Protein AF-W2SXH0-F1 (afdb_monomer_lite)

Foldseek 3Di:
DQPDDDPPPQDPCLVVLCVDDPVSVCVSVVPDDPGPPVVLQVVCVVCPPPLNLQVVLLVLQVVLVCLVPPVVVPDDPVVSVVSNVVSVRVSVSSLVSCVVHPDLVSLLVSHDQLVCSCPVSVGDSVSSCSSCVSVVVVVVVVVVVVVVVVVVVVVVVVVVVVVVVVVVD

Structure (mmCIF, N/CA/C/O backbone):
data_AF-W2SXH0-F1
#
_entry.id   AF-W2SXH0-F1
#
loop_
_atom_site.group_PDB
_atom_site.id
_atom_site.type_symbol
_atom_site.label_atom_id
_atom_site.label_alt_id
_atom_site.label_comp_id
_atom_site.label_asym_id
_atom_site.label_entity_id
_atom_site.label_seq_id
_atom_site.pdbx_PDB_ins_code
_atom_site.Cartn_x
_atom_site.Cartn_y
_atom_site.Cartn_z
_atom_site.occupancy
_atom_site.B_iso_or_equiv
_atom_site.auth_seq_id
_atom_site.auth_comp_id
_atom_site.auth_asym_id
_atom_site.auth_atom_id
_atom_site.pdbx_PDB_model_num
ATOM 1 N N . MET A 1 1 ? -1.267 16.528 -9.199 1.00 46.50 1 MET A N 1
ATOM 2 C CA . MET A 1 1 ? -0.620 15.400 -8.497 1.00 46.50 1 MET A CA 1
ATOM 3 C C . MET A 1 1 ? -1.051 15.418 -7.037 1.00 46.50 1 MET A C 1
ATOM 5 O O . MET A 1 1 ? -1.342 16.498 -6.536 1.00 46.50 1 MET A O 1
ATOM 9 N N . ALA A 1 2 ? -1.149 14.256 -6.384 1.00 51.31 2 ALA A N 1
ATOM 10 C CA . ALA A 1 2 ? -1.625 14.138 -5.000 1.00 51.31 2 ALA A CA 1
ATOM 11 C C . ALA A 1 2 ? -0.544 14.406 -3.927 1.00 51.31 2 ALA A C 1
ATOM 13 O O . ALA A 1 2 ? -0.865 14.346 -2.744 1.00 51.31 2 ALA A O 1
ATOM 14 N N . CYS A 1 3 ? 0.695 14.714 -4.345 1.00 57.34 3 CYS A N 1
ATOM 15 C CA . CYS A 1 3 ? 1.863 14.982 -3.491 1.00 57.34 3 CYS A CA 1
ATOM 16 C C . CYS A 1 3 ? 2.049 13.915 -2.403 1.00 57.34 3 CYS A C 1
ATOM 18 O O . CYS A 1 3 ? 1.919 14.189 -1.217 1.00 57.34 3 CYS A O 1
ATOM 20 N N . ILE A 1 4 ? 2.275 12.669 -2.819 1.00 61.78 4 ILE A N 1
ATOM 21 C CA . ILE A 1 4 ? 2.717 11.599 -1.920 1.00 61.78 4 ILE A CA 1
AT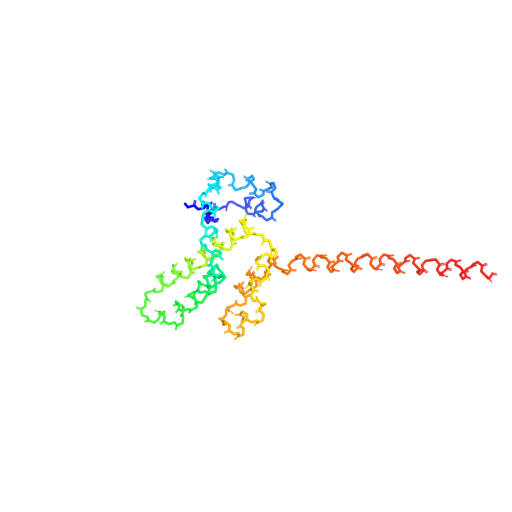OM 22 C C . ILE A 1 4 ? 4.126 11.266 -2.372 1.00 61.78 4 ILE A C 1
ATOM 24 O O . ILE A 1 4 ? 4.299 10.746 -3.471 1.00 61.78 4 ILE A O 1
ATOM 28 N N . GLU A 1 5 ? 5.110 11.662 -1.581 1.00 65.31 5 GLU A N 1
ATOM 29 C CA . GLU A 1 5 ? 6.527 11.472 -1.883 1.00 65.31 5 GLU A CA 1
ATOM 30 C C . GLU A 1 5 ? 7.050 10.202 -1.204 1.00 65.31 5 GLU A C 1
ATOM 32 O O . GLU A 1 5 ? 6.492 9.738 -0.203 1.00 65.31 5 GLU A O 1
ATOM 37 N N . GLY A 1 6 ? 8.104 9.617 -1.775 1.00 62.22 6 GLY A N 1
ATOM 38 C CA . GLY A 1 6 ? 8.819 8.505 -1.157 1.00 62.22 6 GLY A CA 1
ATOM 39 C C . GLY A 1 6 ? 9.565 8.963 0.097 1.00 62.22 6 GLY A C 1
ATOM 40 O O . GLY A 1 6 ? 10.046 10.091 0.169 1.00 62.22 6 GLY A O 1
ATOM 41 N N . VAL A 1 7 ? 9.698 8.075 1.083 1.00 66.62 7 VAL A N 1
ATOM 42 C CA . VAL A 1 7 ? 10.436 8.327 2.337 1.00 66.62 7 VAL A CA 1
ATOM 43 C C . VAL A 1 7 ? 11.939 8.088 2.111 1.00 66.62 7 VAL A C 1
ATOM 45 O O . VAL A 1 7 ? 12.584 7.314 2.814 1.00 66.62 7 VAL A O 1
ATOM 48 N N . ALA A 1 8 ? 12.502 8.681 1.059 1.00 68.56 8 ALA A N 1
ATOM 49 C CA . ALA A 1 8 ? 13.921 8.549 0.751 1.00 68.56 8 ALA A CA 1
ATOM 50 C C . ALA A 1 8 ? 14.733 9.527 1.613 1.00 68.56 8 ALA A C 1
ATOM 52 O O . ALA A 1 8 ? 14.452 10.721 1.633 1.00 68.56 8 ALA A O 1
ATOM 53 N N . GLY A 1 9 ? 15.746 9.021 2.322 1.00 72.94 9 GLY A N 1
ATOM 54 C CA . GLY A 1 9 ? 16.660 9.855 3.113 1.00 72.94 9 GLY A CA 1
ATOM 55 C C . GLY A 1 9 ? 16.111 10.355 4.456 1.00 72.94 9 GLY A C 1
ATOM 56 O O . GLY A 1 9 ? 16.653 11.315 4.996 1.00 72.94 9 GLY A O 1
ATOM 57 N N . ALA A 1 10 ? 15.065 9.725 5.003 1.00 79.94 10 ALA A N 1
ATOM 58 C CA . ALA A 1 10 ? 14.562 10.057 6.335 1.00 79.94 10 ALA A CA 1
ATOM 59 C C . ALA A 1 10 ? 15.569 9.680 7.437 1.00 79.94 10 ALA A C 1
ATOM 61 O O . ALA A 1 10 ? 16.193 8.616 7.390 1.00 79.94 10 ALA A O 1
ATOM 62 N N . THR A 1 11 ? 15.705 10.539 8.447 1.00 86.62 11 THR A N 1
ATOM 63 C CA . THR A 1 11 ? 16.505 10.246 9.644 1.00 86.62 11 THR A CA 1
ATOM 64 C C . THR A 1 11 ? 15.838 9.165 10.500 1.00 86.62 11 THR A C 1
ATOM 66 O O . THR A 1 11 ? 14.644 8.895 10.362 1.00 86.62 11 THR A O 1
ATOM 69 N N . SER A 1 12 ? 16.593 8.550 11.418 1.00 86.69 12 SER A N 1
ATOM 70 C CA . SER A 1 12 ? 16.046 7.549 12.351 1.00 86.69 12 SER A CA 1
ATOM 71 C C . SER A 1 12 ? 14.838 8.088 13.126 1.00 86.69 12 SER A C 1
ATOM 73 O O . SER A 1 12 ? 13.799 7.433 13.181 1.00 86.69 12 SER A O 1
ATOM 75 N N . ASP A 1 13 ? 14.941 9.315 13.636 1.00 87.50 13 ASP A N 1
ATOM 76 C CA . ASP A 1 13 ? 13.874 9.966 14.402 1.00 87.50 13 ASP A CA 1
ATOM 77 C C . ASP A 1 13 ? 12.632 10.229 13.534 1.00 87.50 13 ASP A C 1
ATOM 79 O O . ASP A 1 13 ? 11.497 10.058 13.980 1.00 87.50 13 ASP A O 1
ATOM 83 N N . GLN A 1 14 ? 12.828 10.594 12.261 1.00 84.31 14 GLN A N 1
ATOM 84 C CA . GLN A 1 14 ? 11.730 10.766 11.307 1.00 84.31 14 GLN A CA 1
ATOM 85 C C . GLN A 1 14 ? 11.044 9.433 10.990 1.00 84.31 14 GLN A C 1
ATOM 87 O O . GLN A 1 14 ? 9.817 9.382 10.915 1.00 84.31 14 GLN A O 1
ATOM 92 N N . LEU A 1 15 ? 11.807 8.346 10.829 1.00 85.44 15 LEU A N 1
ATOM 93 C CA . LEU A 1 15 ? 11.252 7.008 10.607 1.00 85.44 15 LEU A CA 1
ATOM 94 C C . LEU A 1 15 ? 10.424 6.532 11.805 1.00 85.44 15 LEU A C 1
ATOM 96 O O . LEU A 1 15 ? 9.333 5.991 11.615 1.00 85.44 15 LEU A O 1
ATOM 100 N N . GLU A 1 16 ? 10.902 6.769 13.027 1.00 88.06 16 GLU A N 1
ATOM 101 C CA . GLU A 1 16 ? 10.165 6.440 14.248 1.00 88.06 16 GLU A CA 1
ATOM 102 C C . GLU A 1 16 ? 8.871 7.258 14.356 1.00 88.06 16 GLU A C 1
ATOM 104 O O . GLU A 1 16 ? 7.788 6.701 14.564 1.00 88.06 16 GLU A O 1
ATOM 109 N N . ALA A 1 17 ? 8.944 8.566 14.105 1.00 86.81 17 ALA A N 1
ATOM 110 C CA . ALA A 1 17 ? 7.776 9.439 14.127 1.00 86.81 17 ALA A CA 1
ATOM 111 C C . ALA A 1 17 ? 6.735 9.076 13.043 1.00 86.81 17 ALA A C 1
ATOM 113 O O . ALA A 1 17 ? 5.529 9.134 13.305 1.00 86.81 17 ALA A O 1
ATOM 114 N N . LEU A 1 18 ? 7.164 8.601 11.863 1.00 83.38 18 LEU A N 1
ATOM 115 C CA . LEU A 1 18 ? 6.277 8.079 10.810 1.00 83.38 18 LEU A CA 1
ATOM 116 C C . LEU A 1 18 ? 5.543 6.781 11.208 1.00 83.38 18 LEU A C 1
ATOM 118 O O . LEU A 1 18 ? 4.483 6.473 10.647 1.00 83.38 18 LEU A O 1
ATOM 122 N N . GLY A 1 19 ? 6.078 6.029 12.174 1.00 83.25 19 GLY A N 1
ATOM 123 C CA . GLY A 1 19 ? 5.428 4.868 12.787 1.00 83.25 19 GLY A CA 1
ATOM 124 C C . GLY A 1 19 ? 4.434 5.219 13.902 1.00 83.25 19 GLY A C 1
ATOM 125 O O . GLY A 1 19 ? 3.664 4.355 14.322 1.00 83.25 19 GLY A O 1
ATOM 126 N N . GLY A 1 20 ? 4.436 6.471 14.365 1.00 86.12 20 GLY A N 1
ATOM 127 C CA . GLY A 1 20 ? 3.608 6.955 15.465 1.00 86.12 20 GLY A CA 1
ATOM 128 C C . GLY A 1 20 ? 2.158 7.286 15.090 1.00 86.12 20 GLY A C 1
ATOM 129 O O . GLY A 1 20 ? 1.636 6.918 14.034 1.00 86.12 20 GLY A O 1
ATOM 130 N N . GLY A 1 21 ? 1.487 8.001 15.997 1.00 83.25 21 GLY A N 1
ATOM 131 C CA . GLY A 1 21 ? 0.128 8.507 15.790 1.00 83.25 21 GLY A CA 1
ATOM 132 C C . GLY A 1 21 ? 0.048 9.591 14.711 1.00 83.25 21 GLY A C 1
ATOM 133 O O . GLY A 1 21 ? 1.061 10.094 14.235 1.00 83.25 21 GLY A O 1
ATOM 134 N N . GLU A 1 22 ? -1.172 9.985 14.341 1.00 79.69 22 GLU A N 1
ATOM 135 C CA . GLU A 1 22 ? -1.409 10.939 13.248 1.00 79.69 22 GLU A CA 1
ATOM 136 C C . GLU A 1 22 ? -0.638 12.258 13.414 1.00 79.69 22 GLU A C 1
ATOM 138 O O . GLU A 1 22 ? -0.035 12.723 12.452 1.00 79.69 22 GLU A O 1
ATOM 143 N N . ILE A 1 23 ? -0.581 12.806 14.631 1.00 84.00 23 ILE A N 1
ATOM 144 C CA . ILE A 1 23 ? 0.146 14.050 14.933 1.00 84.00 23 ILE A CA 1
ATOM 145 C C . ILE A 1 23 ? 1.648 13.887 14.662 1.00 84.00 23 ILE A C 1
ATOM 147 O O . ILE A 1 23 ? 2.234 14.682 13.937 1.00 84.00 23 ILE A O 1
ATOM 151 N N . LEU A 1 24 ? 2.266 12.816 15.174 1.00 84.06 24 LEU A N 1
ATOM 152 C CA . LEU A 1 24 ? 3.693 12.543 14.960 1.00 84.06 24 LEU A CA 1
ATOM 153 C C . LEU A 1 24 ? 4.013 12.337 13.477 1.00 84.06 24 LEU A C 1
ATOM 155 O O . LEU A 1 24 ? 5.015 12.843 12.977 1.00 84.06 24 LEU A O 1
ATOM 159 N N . ARG A 1 25 ? 3.126 11.650 12.752 1.00 80.69 25 ARG A N 1
ATOM 160 C CA . ARG A 1 25 ? 3.263 11.443 11.307 1.00 80.69 25 ARG A CA 1
ATOM 161 C C . ARG A 1 25 ? 3.148 12.744 10.521 1.00 80.69 25 ARG A C 1
ATOM 163 O O . ARG A 1 25 ? 3.840 12.894 9.517 1.00 80.69 25 ARG A O 1
ATOM 170 N N . GLN A 1 26 ? 2.271 13.654 10.944 1.00 77.31 26 GLN A N 1
ATOM 171 C CA . GLN A 1 26 ? 2.120 14.968 10.323 1.00 77.31 26 GLN A CA 1
ATOM 172 C C . GLN A 1 26 ? 3.376 15.817 10.527 1.00 77.31 26 GLN A C 1
ATOM 174 O O . GLN A 1 26 ? 3.893 16.336 9.544 1.00 77.31 26 GLN A O 1
ATOM 179 N N . GLU A 1 27 ? 3.911 15.881 11.748 1.00 79.81 27 GLU A N 1
ATOM 180 C CA . GLU A 1 27 ? 5.132 16.639 12.059 1.00 79.81 27 GLU A CA 1
ATOM 181 C C . GLU A 1 27 ? 6.366 16.080 11.332 1.00 79.81 27 GLU A C 1
ATOM 183 O O . GLU A 1 27 ? 7.128 16.825 10.717 1.00 79.81 27 GLU A O 1
ATOM 188 N N . ALA A 1 28 ? 6.526 14.754 11.300 1.00 77.00 28 ALA A N 1
ATOM 189 C CA . ALA A 1 28 ? 7.629 14.106 10.589 1.00 77.00 28 ALA A CA 1
ATOM 190 C C . ALA A 1 28 ? 7.543 14.259 9.060 1.00 77.00 28 ALA A C 1
ATOM 192 O O . ALA A 1 28 ? 8.568 14.305 8.383 1.00 77.00 28 ALA A O 1
ATOM 193 N N . GLY A 1 29 ? 6.326 14.346 8.511 1.00 67.38 29 GLY A N 1
ATOM 194 C CA . GLY A 1 29 ? 6.064 14.538 7.080 1.00 67.38 29 GLY A CA 1
ATOM 195 C C . GLY A 1 29 ? 5.905 16.002 6.644 1.00 67.38 29 GLY A C 1
ATOM 196 O O . GLY A 1 29 ? 5.569 16.250 5.481 1.00 67.38 29 GLY A O 1
ATOM 197 N N . SER A 1 30 ? 6.093 16.959 7.562 1.00 57.78 30 SER A N 1
ATOM 198 C CA . SER A 1 30 ? 5.666 18.361 7.419 1.00 57.78 30 SER A CA 1
ATOM 199 C C . SER A 1 30 ? 6.515 19.192 6.448 1.00 57.78 30 SER A C 1
ATOM 201 O O . SER A 1 30 ? 6.074 20.239 5.982 1.00 57.78 30 SER A O 1
ATOM 203 N N . PHE A 1 31 ? 7.707 18.728 6.060 1.00 52.06 31 PHE A N 1
ATOM 204 C CA . PHE A 1 31 ? 8.613 19.539 5.239 1.00 52.06 31 PHE A CA 1
ATOM 205 C C . PHE A 1 31 ? 8.128 19.801 3.796 1.00 52.06 31 PHE A C 1
ATOM 207 O O . PHE A 1 31 ? 8.622 20.745 3.183 1.00 52.06 31 PHE A O 1
ATOM 214 N N . THR A 1 32 ? 7.156 19.050 3.246 1.00 52.62 32 THR A N 1
ATOM 215 C CA . THR A 1 32 ? 6.748 19.209 1.824 1.00 52.62 32 THR A CA 1
ATOM 216 C C . THR A 1 32 ? 5.240 19.188 1.511 1.00 52.62 32 THR A C 1
ATOM 218 O O . THR A 1 32 ? 4.845 19.424 0.368 1.00 52.62 32 THR A O 1
ATOM 221 N N . ASN A 1 33 ? 4.332 18.972 2.469 1.00 53.72 33 ASN A N 1
ATOM 222 C CA . ASN A 1 33 ? 2.985 18.481 2.129 1.00 53.72 33 ASN A CA 1
ATOM 223 C C . ASN A 1 33 ? 1.826 19.489 2.219 1.00 53.72 33 ASN A C 1
ATOM 225 O O . ASN A 1 33 ? 0.872 19.306 2.978 1.00 53.72 33 ASN A O 1
ATOM 229 N N . ALA A 1 34 ? 1.788 20.467 1.312 1.00 57.56 34 ALA A N 1
ATOM 230 C CA . ALA A 1 34 ? 0.510 21.073 0.927 1.00 57.56 34 ALA A CA 1
ATOM 231 C C . ALA A 1 34 ? -0.284 20.083 0.045 1.00 57.56 34 ALA A C 1
ATOM 233 O O . ALA A 1 34 ? -0.278 20.166 -1.185 1.00 57.56 34 ALA A O 1
ATOM 234 N N . ARG A 1 35 ? -0.971 19.106 0.662 1.00 65.56 35 ARG A N 1
ATOM 235 C CA . ARG A 1 35 ? -1.838 18.155 -0.061 1.00 65.56 35 ARG A CA 1
ATOM 236 C C . ARG A 1 35 ? -2.897 18.917 -0.862 1.00 65.56 35 ARG A C 1
ATOM 238 O O . ARG A 1 35 ? -3.790 19.552 -0.295 1.00 65.56 35 ARG A O 1
ATOM 245 N N . ASN A 1 36 ? -2.847 18.815 -2.189 1.00 75.75 36 ASN A N 1
ATOM 246 C CA . ASN A 1 36 ? -3.817 19.464 -3.067 1.00 75.75 36 ASN A CA 1
ATOM 247 C C . ASN A 1 36 ? -5.166 18.725 -3.034 1.00 75.75 36 ASN A C 1
ATOM 249 O O . ASN A 1 36 ? -5.457 17.884 -3.885 1.00 75.75 36 ASN A O 1
ATOM 253 N N . LYS A 1 37 ? -6.011 19.064 -2.052 1.00 80.06 37 LYS A N 1
ATOM 254 C CA . LYS A 1 37 ? -7.314 18.418 -1.804 1.00 80.06 37 LYS A CA 1
ATOM 255 C C . LYS A 1 37 ? -8.204 18.354 -3.051 1.00 80.06 37 LYS A C 1
ATOM 257 O O . LYS A 1 37 ? -8.857 17.341 -3.284 1.00 80.06 37 LYS A O 1
ATOM 262 N N . ARG A 1 38 ? -8.210 19.406 -3.881 1.00 85.69 38 ARG A N 1
ATOM 263 C CA . ARG A 1 38 ? -9.033 19.461 -5.102 1.00 85.69 38 ARG A CA 1
ATOM 264 C C . ARG A 1 38 ? -8.532 18.486 -6.167 1.00 85.69 38 ARG A C 1
ATOM 266 O O . ARG A 1 38 ? -9.338 17.787 -6.775 1.00 85.69 38 ARG A O 1
ATOM 273 N N . ALA A 1 39 ? -7.222 18.440 -6.404 1.00 85.75 39 ALA A N 1
ATOM 274 C CA . ALA A 1 39 ? -6.638 17.509 -7.366 1.00 85.75 39 ALA A CA 1
ATOM 275 C C . ALA A 1 39 ? -6.774 16.053 -6.892 1.00 85.75 39 ALA A C 1
ATOM 277 O O . ALA A 1 39 ? -7.122 15.188 -7.691 1.00 85.75 39 ALA A O 1
ATOM 278 N N . SER A 1 40 ? -6.565 15.801 -5.597 1.00 86.56 40 SER A N 1
ATOM 279 C CA . SER A 1 40 ? -6.726 14.476 -4.992 1.00 86.56 40 SER A CA 1
ATOM 280 C C . SER A 1 40 ? -8.164 13.969 -5.079 1.00 86.56 40 SER A C 1
ATOM 282 O O . SER A 1 40 ? -8.364 12.814 -5.434 1.00 86.56 40 SER A O 1
ATOM 284 N N . ALA A 1 41 ? -9.169 14.821 -4.846 1.00 88.19 41 ALA A N 1
ATOM 285 C CA . ALA A 1 41 ? -10.572 14.438 -5.014 1.00 88.19 41 ALA A CA 1
ATOM 286 C C . ALA A 1 41 ? -10.885 14.032 -6.464 1.00 88.19 41 ALA A C 1
ATOM 288 O O . ALA A 1 41 ? -11.427 12.958 -6.694 1.00 88.19 41 ALA A O 1
ATOM 289 N N . ARG A 1 42 ? -10.454 14.833 -7.450 1.00 90.62 42 ARG A N 1
ATOM 290 C CA . ARG A 1 42 ? -10.648 14.514 -8.876 1.00 90.62 42 ARG A CA 1
ATOM 291 C C . ARG A 1 42 ? -9.964 13.209 -9.284 1.00 90.62 42 ARG A C 1
ATOM 293 O O . ARG A 1 42 ? -10.552 12.413 -10.006 1.00 90.62 42 ARG A O 1
ATOM 300 N N . LEU A 1 43 ? -8.731 12.991 -8.821 1.00 89.81 43 LEU A N 1
ATOM 301 C CA . LEU A 1 43 ? -7.996 11.754 -9.088 1.00 89.81 43 LEU A CA 1
ATOM 302 C C . LEU A 1 43 ? -8.684 10.550 -8.444 1.00 89.81 43 LEU A C 1
ATOM 304 O O . LEU A 1 43 ? -8.827 9.517 -9.088 1.00 89.81 43 LEU A O 1
ATOM 308 N N . ARG A 1 44 ? -9.136 10.686 -7.194 1.00 90.50 44 ARG A N 1
ATOM 309 C CA . ARG A 1 44 ? -9.898 9.647 -6.502 1.00 90.50 44 ARG A CA 1
ATOM 310 C C . ARG A 1 44 ? -11.134 9.287 -7.310 1.00 90.50 44 ARG A C 1
ATOM 312 O O . ARG A 1 44 ? -11.327 8.113 -7.580 1.00 90.50 44 ARG A O 1
ATOM 319 N N . ASP A 1 45 ? -11.938 10.267 -7.706 1.00 90.88 45 ASP A N 1
ATOM 320 C CA . ASP A 1 45 ? -13.192 10.009 -8.418 1.00 90.88 45 ASP A CA 1
ATOM 321 C C . ASP A 1 45 ? -12.937 9.291 -9.753 1.00 90.88 45 ASP A C 1
ATOM 323 O O . ASP A 1 45 ? -13.612 8.311 -10.059 1.00 90.88 45 ASP A O 1
ATOM 327 N N . ALA A 1 46 ? -11.899 9.696 -10.493 1.00 90.44 46 ALA A N 1
ATOM 328 C CA . ALA A 1 46 ? -11.492 9.031 -11.731 1.00 90.44 46 ALA A CA 1
ATOM 329 C C . ALA A 1 46 ? -11.016 7.584 -11.509 1.00 90.44 46 ALA A C 1
ATOM 331 O O . ALA A 1 46 ? -11.371 6.690 -12.269 1.00 90.44 46 ALA A O 1
ATOM 332 N N . VAL A 1 47 ? -10.222 7.340 -10.464 1.00 89.31 47 VAL A N 1
ATOM 333 C CA . VAL A 1 47 ? -9.624 6.024 -10.183 1.00 89.31 47 VAL A CA 1
ATOM 334 C C . VAL A 1 47 ? -10.614 5.073 -9.495 1.00 89.31 47 VAL A C 1
ATOM 336 O O . VAL A 1 47 ? -10.517 3.858 -9.650 1.00 89.31 47 VAL A O 1
ATOM 339 N N . MET A 1 48 ? -11.588 5.601 -8.752 1.00 88.69 48 MET A N 1
ATOM 340 C CA . MET A 1 48 ? -12.676 4.816 -8.155 1.00 88.69 48 MET A CA 1
ATOM 341 C C . MET A 1 48 ? -13.737 4.404 -9.180 1.00 88.69 48 MET A C 1
ATOM 343 O O . MET A 1 48 ? -14.520 3.494 -8.907 1.00 88.69 48 MET A O 1
ATOM 347 N N . MET A 1 49 ? -13.788 5.060 -10.342 1.00 87.25 49 MET A N 1
ATOM 348 C CA . MET A 1 49 ? -14.714 4.699 -11.408 1.00 87.25 49 MET A CA 1
ATOM 349 C C . MET A 1 49 ? -14.349 3.316 -11.973 1.00 87.25 49 MET A C 1
ATOM 351 O O . MET A 1 49 ? -13.217 3.084 -12.401 1.00 87.25 49 MET A O 1
ATOM 355 N N . GLY A 1 50 ? -15.309 2.386 -11.944 1.00 79.50 50 GLY A N 1
ATOM 356 C CA . GLY A 1 50 ? -15.151 1.036 -12.501 1.00 79.50 50 GLY A CA 1
ATOM 357 C C . GLY A 1 50 ? -14.124 0.150 -11.785 1.00 79.50 50 GLY A C 1
ATOM 358 O O . GLY A 1 50 ? -13.477 -0.655 -12.441 1.00 79.50 50 GLY A O 1
ATOM 359 N N . ASP A 1 51 ? -13.919 0.335 -10.474 1.00 82.38 51 ASP A N 1
ATOM 360 C CA . ASP A 1 51 ? -12.985 -0.449 -9.637 1.00 82.38 51 ASP A CA 1
ATOM 361 C C . ASP A 1 51 ? -11.518 -0.451 -10.117 1.00 82.38 51 ASP A C 1
ATOM 363 O O . ASP A 1 51 ? -10.685 -1.249 -9.673 1.00 82.38 51 ASP A O 1
ATOM 367 N N . THR A 1 52 ? -11.171 0.524 -10.962 1.00 90.69 52 THR A N 1
ATOM 368 C CA . THR A 1 52 ? -9.848 0.676 -11.580 1.00 90.69 52 THR A CA 1
ATOM 369 C C . THR A 1 52 ? -8.732 0.760 -10.537 1.00 90.69 52 THR A C 1
ATOM 371 O O . THR A 1 52 ? -7.641 0.240 -10.741 1.00 90.69 52 THR A O 1
ATOM 374 N N . ALA A 1 53 ? -9.001 1.361 -9.380 1.00 91.88 53 ALA A N 1
ATOM 375 C CA . ALA A 1 53 ? -8.047 1.510 -8.287 1.00 91.88 53 ALA A CA 1
ATOM 376 C C . ALA A 1 53 ? -7.406 0.204 -7.817 1.00 91.88 53 ALA A C 1
ATOM 378 O O . ALA A 1 53 ? -6.185 0.115 -7.688 1.00 91.88 53 ALA A O 1
ATOM 379 N N . ILE A 1 54 ? -8.241 -0.798 -7.539 1.00 93.25 54 ILE A N 1
ATOM 380 C CA . ILE A 1 54 ? -7.785 -2.077 -7.001 1.00 93.25 54 ILE A CA 1
ATOM 381 C C . ILE A 1 54 ? -7.093 -2.871 -8.103 1.00 93.25 54 ILE A C 1
ATOM 383 O O . ILE A 1 54 ? -6.030 -3.445 -7.864 1.00 93.25 54 ILE A O 1
ATOM 387 N N . ALA A 1 55 ? -7.639 -2.826 -9.322 1.00 94.69 55 ALA A N 1
ATOM 388 C CA . ALA A 1 55 ? -7.005 -3.415 -10.493 1.00 94.69 55 ALA A CA 1
ATOM 389 C C . ALA A 1 55 ? -5.594 -2.844 -10.715 1.00 94.69 55 ALA A C 1
ATOM 391 O O . ALA A 1 55 ? -4.653 -3.609 -10.899 1.00 94.69 55 ALA A O 1
ATOM 392 N N . LEU A 1 56 ? -5.410 -1.523 -10.608 1.00 95.31 56 LEU A N 1
ATOM 393 C CA . LEU A 1 56 ? -4.094 -0.886 -10.710 1.00 95.31 56 LEU A CA 1
ATOM 394 C C . LEU A 1 56 ? -3.135 -1.363 -9.613 1.00 95.31 56 LEU A C 1
ATOM 396 O O . LEU A 1 56 ? -1.996 -1.702 -9.922 1.00 95.31 56 LEU A O 1
ATOM 400 N N . CYS A 1 57 ? -3.576 -1.445 -8.353 1.00 95.75 57 CYS A N 1
ATOM 401 C CA . CYS A 1 57 ? -2.745 -1.987 -7.273 1.00 95.75 57 CYS A CA 1
ATOM 402 C C . CYS A 1 57 ? -2.273 -3.421 -7.567 1.00 95.75 57 CYS A C 1
ATOM 404 O O . CYS A 1 57 ? -1.098 -3.734 -7.375 1.00 95.75 57 CYS A O 1
ATOM 406 N N . ILE A 1 58 ? -3.176 -4.277 -8.049 1.00 96.38 58 ILE A N 1
ATOM 407 C CA . ILE A 1 58 ? -2.874 -5.667 -8.412 1.00 96.38 58 ILE A CA 1
ATOM 408 C C . ILE A 1 58 ? -1.887 -5.719 -9.582 1.00 96.38 58 ILE A C 1
ATOM 410 O O . ILE A 1 58 ? -0.868 -6.400 -9.489 1.00 96.38 58 ILE A O 1
ATOM 414 N N . LEU A 1 59 ? -2.140 -4.953 -10.646 1.00 96.75 59 LEU A N 1
ATOM 415 C CA . LEU A 1 59 ? -1.293 -4.918 -11.837 1.00 96.75 59 LEU A CA 1
ATOM 416 C C . LEU A 1 59 ? 0.115 -4.400 -11.531 1.00 96.75 59 LEU A C 1
ATOM 418 O O . LEU A 1 59 ? 1.085 -4.980 -12.006 1.00 96.75 59 LEU A O 1
ATOM 422 N N . ILE A 1 60 ? 0.258 -3.360 -10.703 1.00 97.00 60 ILE A N 1
ATOM 423 C CA . ILE A 1 60 ? 1.579 -2.855 -10.289 1.00 97.00 60 ILE A CA 1
ATOM 424 C C . ILE A 1 60 ? 2.329 -3.922 -9.477 1.00 97.00 60 ILE A C 1
ATOM 426 O O . ILE A 1 60 ? 3.522 -4.147 -9.689 1.00 97.00 60 ILE A O 1
ATOM 430 N N . ALA A 1 61 ? 1.636 -4.618 -8.568 1.00 96.56 61 ALA A N 1
ATOM 431 C CA . ALA A 1 61 ? 2.239 -5.695 -7.787 1.00 96.56 61 ALA A CA 1
ATOM 432 C C . ALA A 1 61 ? 2.706 -6.863 -8.677 1.00 96.56 61 ALA A C 1
ATOM 434 O O . ALA A 1 61 ? 3.813 -7.368 -8.489 1.00 96.56 61 ALA A O 1
ATOM 435 N N . GLN A 1 62 ? 1.902 -7.247 -9.673 1.00 96.62 62 GLN A N 1
ATOM 436 C CA . GLN A 1 62 ? 2.250 -8.271 -10.662 1.00 96.62 62 GLN A CA 1
ATOM 437 C C . GLN A 1 62 ? 3.382 -7.825 -11.592 1.00 96.62 62 GLN A C 1
ATOM 439 O O . GLN A 1 62 ? 4.260 -8.627 -11.914 1.00 96.62 62 GLN A O 1
ATOM 444 N N . GLN A 1 63 ? 3.408 -6.551 -11.992 1.00 96.06 63 GLN A N 1
ATOM 445 C CA . GLN A 1 63 ? 4.464 -6.010 -12.844 1.00 96.06 63 GLN A CA 1
ATOM 446 C C . GLN A 1 63 ? 5.831 -6.166 -12.181 1.00 96.06 63 GLN A C 1
ATOM 448 O O . GLN A 1 63 ? 6.791 -6.532 -12.852 1.00 96.06 63 GLN A O 1
ATOM 453 N N . ARG A 1 64 ? 5.919 -6.004 -10.855 1.00 94.88 64 ARG A N 1
ATOM 454 C CA . ARG A 1 64 ? 7.169 -6.240 -10.125 1.00 94.88 64 ARG A CA 1
ATOM 455 C C . ARG A 1 64 ? 7.694 -7.674 -10.300 1.00 94.88 64 ARG A C 1
ATOM 457 O O . ARG A 1 64 ? 8.894 -7.860 -10.465 1.00 94.88 64 ARG A O 1
ATOM 464 N N . GLU A 1 65 ? 6.818 -8.680 -10.296 1.00 93.25 65 GLU A N 1
ATOM 465 C CA . GLU A 1 65 ? 7.206 -10.075 -10.572 1.00 93.25 65 GLU A CA 1
ATOM 466 C C . GLU A 1 65 ? 7.536 -10.292 -12.053 1.00 93.25 65 GLU A C 1
ATOM 468 O O . GLU A 1 65 ? 8.471 -11.017 -12.387 1.00 93.25 65 GLU A O 1
ATOM 473 N N . CYS A 1 66 ? 6.801 -9.636 -12.955 1.00 93.50 66 CYS A N 1
ATOM 474 C CA . CYS A 1 66 ? 7.058 -9.679 -14.393 1.00 93.50 66 CYS A CA 1
ATOM 475 C C . CYS A 1 66 ? 8.483 -9.205 -14.726 1.00 93.50 66 CYS A C 1
ATOM 477 O O . CYS A 1 66 ? 9.210 -9.897 -15.442 1.00 93.50 66 CYS A O 1
ATOM 479 N N . VAL A 1 67 ? 8.915 -8.090 -14.129 1.00 93.88 67 VAL A N 1
ATOM 480 C CA . VAL A 1 67 ? 10.275 -7.548 -14.282 1.00 93.88 67 VAL A CA 1
ATOM 481 C C . VAL A 1 67 ? 11.331 -8.578 -13.859 1.00 93.88 67 VAL A C 1
ATOM 483 O O . VAL A 1 67 ? 12.307 -8.808 -14.575 1.00 93.88 67 VAL A O 1
ATOM 486 N N . VAL A 1 68 ? 11.116 -9.266 -12.733 1.00 91.69 68 VAL A N 1
ATOM 487 C CA . VAL A 1 68 ? 12.072 -10.249 -12.195 1.00 91.69 68 VAL A CA 1
ATOM 488 C C . VAL A 1 68 ? 12.090 -11.554 -12.991 1.00 91.69 68 VAL A C 1
ATOM 490 O O . VAL A 1 68 ? 13.163 -12.102 -13.229 1.00 91.69 68 VAL A O 1
ATOM 493 N N . TYR A 1 69 ? 10.939 -12.082 -13.405 1.00 91.06 69 TYR A N 1
ATOM 494 C CA . TYR A 1 69 ? 10.867 -13.430 -13.985 1.00 91.06 69 TYR A CA 1
ATOM 495 C C . TYR A 1 69 ? 10.807 -13.463 -15.513 1.00 91.06 69 TYR A C 1
ATOM 497 O O . TYR A 1 69 ? 11.154 -14.485 -16.103 1.00 91.06 69 TYR A O 1
ATOM 505 N N . ARG A 1 70 ? 10.373 -12.383 -16.173 1.00 89.25 70 ARG A N 1
ATOM 506 C CA . ARG A 1 70 ? 10.246 -12.335 -17.641 1.00 89.25 70 ARG A CA 1
ATOM 507 C C . ARG A 1 70 ? 11.300 -11.459 -18.302 1.00 89.25 70 ARG A C 1
ATOM 509 O O . ARG A 1 70 ? 11.831 -11.833 -19.345 1.00 89.25 70 ARG A O 1
ATOM 516 N N . GLU A 1 71 ? 11.607 -10.310 -17.712 1.00 85.75 71 GLU A N 1
ATOM 517 C CA . GLU A 1 71 ? 12.484 -9.309 -18.335 1.00 85.75 71 GLU A CA 1
ATOM 518 C C . GLU A 1 71 ? 13.952 -9.456 -17.910 1.00 85.75 71 GLU A C 1
ATOM 520 O O . GLU A 1 71 ? 14.854 -8.982 -18.605 1.00 85.75 71 GLU A O 1
ATOM 525 N N . SER A 1 72 ? 14.213 -10.191 -16.824 1.00 83.00 72 SER A N 1
ATOM 526 C CA . SER A 1 72 ? 15.535 -10.266 -16.194 1.00 83.00 72 SER A CA 1
ATOM 527 C C . SER A 1 72 ? 16.649 -10.858 -17.055 1.00 83.00 72 SER A C 1
ATOM 529 O O . SER A 1 72 ? 17.815 -10.521 -16.881 1.00 83.00 72 SER A O 1
ATOM 531 N N . SER A 1 73 ? 16.300 -11.717 -18.011 1.00 86.62 73 SER A N 1
ATOM 532 C CA . SER A 1 73 ? 17.260 -12.318 -18.945 1.00 86.62 73 SER A CA 1
ATOM 533 C C . SER A 1 73 ? 17.682 -11.377 -20.078 1.00 86.62 73 SER A C 1
ATOM 535 O O . SER A 1 73 ? 18.674 -11.642 -20.754 1.00 86.62 73 SER A O 1
ATOM 537 N N . ARG A 1 74 ? 16.927 -10.296 -20.315 1.00 90.38 74 ARG A N 1
ATOM 538 C CA . ARG A 1 74 ? 17.105 -9.393 -21.465 1.00 90.38 74 ARG A CA 1
ATOM 539 C C . ARG A 1 74 ? 17.675 -8.034 -21.081 1.00 90.38 74 ARG A C 1
ATOM 541 O O . ARG A 1 74 ? 18.168 -7.323 -21.953 1.00 90.38 74 ARG A O 1
ATOM 548 N N . LEU A 1 75 ? 17.576 -7.661 -19.808 1.00 93.00 75 LEU A N 1
ATOM 549 C CA . LEU A 1 75 ? 17.938 -6.339 -19.313 1.00 93.00 75 LEU A CA 1
ATOM 550 C C . LEU A 1 75 ? 19.150 -6.402 -18.371 1.00 93.00 75 LEU A C 1
ATOM 552 O O . LEU A 1 75 ? 19.370 -7.413 -17.705 1.00 93.00 75 LEU A O 1
ATOM 556 N N . PRO A 1 76 ? 19.945 -5.323 -18.269 1.00 95.50 76 PRO A N 1
ATOM 557 C CA . PRO A 1 76 ? 21.006 -5.235 -17.273 1.00 95.50 76 PRO A CA 1
ATOM 558 C C . PRO A 1 76 ? 20.455 -5.304 -15.842 1.00 95.50 76 PRO A C 1
ATOM 560 O O . PRO A 1 76 ? 19.458 -4.654 -15.526 1.00 95.50 76 PRO A O 1
ATOM 563 N N . LEU A 1 77 ? 21.164 -5.997 -14.944 1.00 93.62 77 LEU A N 1
ATOM 564 C CA . LEU A 1 77 ? 20.753 -6.181 -13.541 1.00 93.62 77 LEU A CA 1
ATOM 565 C C . LEU A 1 77 ? 20.454 -4.863 -12.810 1.00 93.62 77 LEU A C 1
ATOM 567 O O . LEU A 1 77 ? 19.498 -4.788 -12.044 1.00 93.62 77 LEU A O 1
ATOM 571 N N . LYS A 1 78 ? 21.240 -3.812 -13.075 1.00 95.50 78 LYS A N 1
ATOM 572 C CA . LYS A 1 78 ? 21.028 -2.486 -12.477 1.00 95.50 78 LYS A CA 1
ATOM 573 C C . LYS A 1 78 ? 19.662 -1.898 -12.847 1.00 95.50 78 LYS A C 1
ATOM 575 O O . LYS A 1 78 ? 18.980 -1.372 -11.976 1.00 95.50 78 LYS A O 1
ATOM 580 N N . LEU A 1 79 ? 19.264 -2.027 -14.114 1.00 95.50 79 LEU A N 1
ATOM 581 C CA . LEU A 1 79 ? 17.977 -1.533 -14.601 1.00 95.50 79 LEU A CA 1
ATOM 582 C C . LEU A 1 79 ? 16.817 -2.349 -14.019 1.00 95.50 79 LEU A C 1
ATOM 584 O O . LEU A 1 79 ? 15.820 -1.780 -13.598 1.00 95.50 79 LEU A O 1
ATOM 588 N N . ILE A 1 80 ? 16.972 -3.673 -13.934 1.00 95.62 80 ILE A N 1
ATOM 589 C CA . ILE A 1 80 ? 15.978 -4.558 -13.306 1.00 95.62 80 ILE A CA 1
ATOM 590 C C . ILE A 1 80 ? 15.742 -4.151 -11.848 1.00 95.62 80 ILE A C 1
ATOM 592 O O . ILE A 1 80 ? 14.594 -4.047 -11.426 1.00 95.62 80 ILE A O 1
ATOM 596 N N . GLY A 1 81 ? 16.817 -3.894 -11.093 1.00 94.31 81 GLY A N 1
ATOM 597 C CA . GLY A 1 81 ? 16.724 -3.414 -9.712 1.00 94.31 81 GLY A CA 1
ATOM 598 C C . GLY A 1 81 ? 15.938 -2.107 -9.610 1.00 94.31 81 GLY A C 1
ATOM 599 O O . GLY A 1 81 ? 14.977 -2.025 -8.852 1.00 94.31 81 GLY A O 1
ATOM 600 N N . GLU A 1 82 ? 16.273 -1.130 -10.451 1.00 95.00 82 GLU A N 1
ATOM 601 C CA . GLU A 1 82 ? 15.584 0.163 -10.488 1.00 95.00 82 GLU A CA 1
ATOM 602 C C . GLU A 1 82 ? 14.092 0.029 -10.836 1.00 95.00 82 GLU A C 1
ATOM 604 O O . GLU A 1 82 ? 13.242 0.633 -10.184 1.00 95.00 82 GLU A O 1
ATOM 609 N N . MET A 1 83 ? 13.741 -0.815 -11.808 1.00 95.38 83 MET A N 1
ATOM 610 C CA . MET A 1 83 ? 12.344 -1.069 -12.181 1.00 95.38 83 MET A CA 1
ATOM 611 C C . MET A 1 83 ? 11.555 -1.757 -11.058 1.00 95.38 83 MET A C 1
ATOM 613 O O . MET A 1 83 ? 10.375 -1.459 -10.850 1.00 95.38 83 MET A O 1
ATOM 617 N N . VAL A 1 84 ? 12.189 -2.673 -10.317 1.00 94.50 84 VAL A N 1
ATOM 618 C CA . VAL A 1 84 ? 11.579 -3.336 -9.154 1.00 94.50 84 VAL A CA 1
ATOM 619 C C . VAL A 1 84 ? 11.283 -2.331 -8.043 1.00 94.50 84 VAL A C 1
ATOM 621 O O . VAL A 1 84 ? 10.178 -2.361 -7.484 1.00 94.50 84 VAL A O 1
ATOM 624 N N . ASP A 1 85 ? 12.229 -1.439 -7.752 1.00 93.44 85 ASP A N 1
ATOM 625 C CA . ASP A 1 85 ? 12.069 -0.386 -6.747 1.00 93.44 85 ASP A CA 1
ATOM 626 C C . ASP A 1 85 ? 10.967 0.596 -7.160 1.00 93.44 85 ASP A C 1
ATOM 628 O O . ASP A 1 85 ? 10.041 0.846 -6.387 1.00 93.44 85 ASP A O 1
ATOM 632 N N . GLN A 1 86 ? 10.953 1.029 -8.424 1.00 94.38 86 GLN A N 1
ATOM 633 C CA . GLN A 1 86 ? 9.899 1.894 -8.963 1.00 94.38 86 GLN A CA 1
ATOM 634 C C . GLN A 1 86 ? 8.504 1.264 -8.869 1.00 94.38 86 GLN A C 1
ATOM 636 O O . GLN A 1 86 ? 7.545 1.948 -8.502 1.00 94.38 86 GLN A O 1
ATOM 641 N N . CYS A 1 87 ? 8.355 -0.036 -9.151 1.00 95.38 87 CYS A N 1
ATOM 642 C CA . CYS A 1 87 ? 7.068 -0.720 -8.975 1.00 95.38 87 CYS A CA 1
ATOM 643 C C . CYS A 1 87 ? 6.622 -0.701 -7.507 1.00 95.38 87 CYS A C 1
ATOM 645 O O . CYS A 1 87 ? 5.444 -0.481 -7.213 1.00 95.38 87 CYS A O 1
ATOM 647 N N . ARG A 1 88 ? 7.555 -0.921 -6.572 1.00 92.19 88 ARG A N 1
ATOM 648 C CA . ARG A 1 88 ? 7.266 -0.919 -5.134 1.00 92.19 88 ARG A CA 1
ATOM 649 C C . ARG A 1 88 ? 6.868 0.472 -4.643 1.00 92.19 88 ARG A C 1
ATOM 651 O O . ARG A 1 88 ? 5.860 0.589 -3.945 1.00 92.19 88 ARG A O 1
ATOM 658 N N . ASP A 1 89 ? 7.603 1.502 -5.045 1.00 92.06 89 ASP A N 1
ATOM 659 C CA . ASP A 1 89 ? 7.326 2.891 -4.678 1.00 92.06 89 ASP A CA 1
ATOM 660 C C . ASP A 1 89 ? 5.991 3.362 -5.249 1.00 92.06 89 ASP A C 1
ATOM 662 O O . ASP A 1 89 ? 5.169 3.924 -4.525 1.00 92.06 89 ASP A O 1
ATOM 666 N N . THR A 1 90 ? 5.713 3.039 -6.515 1.00 93.94 90 THR A N 1
ATOM 667 C CA . THR A 1 90 ? 4.434 3.367 -7.161 1.00 93.94 90 THR A CA 1
ATOM 668 C C . THR A 1 90 ? 3.264 2.693 -6.441 1.00 93.94 90 THR A C 1
ATOM 670 O O . THR A 1 90 ? 2.235 3.328 -6.190 1.00 93.94 90 THR A O 1
ATOM 673 N N . LEU A 1 91 ? 3.417 1.420 -6.052 1.00 95.31 91 LEU A N 1
ATOM 674 C CA . LEU A 1 91 ? 2.395 0.696 -5.293 1.00 95.31 91 LEU A CA 1
ATOM 675 C C . LEU A 1 91 ? 2.147 1.340 -3.925 1.00 95.31 91 LEU A C 1
ATOM 677 O O . LEU A 1 91 ? 0.993 1.518 -3.534 1.00 95.31 91 LEU A O 1
ATOM 681 N N . LEU A 1 92 ? 3.213 1.707 -3.208 1.00 91.38 92 LEU A N 1
ATOM 682 C CA . LEU A 1 92 ? 3.125 2.353 -1.899 1.00 91.38 92 LEU A CA 1
ATOM 683 C C . LEU A 1 92 ? 2.485 3.743 -1.997 1.00 91.38 92 LEU A C 1
ATOM 685 O O . LEU A 1 92 ? 1.655 4.109 -1.160 1.00 91.38 92 LEU A O 1
ATOM 689 N N . GLN 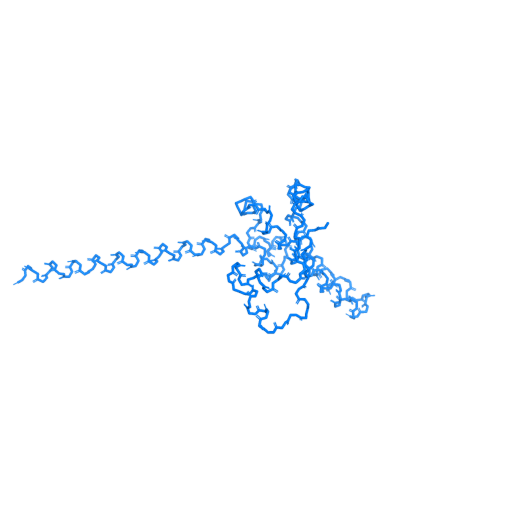A 1 93 ? 2.836 4.507 -3.030 1.00 89.75 93 GLN A N 1
ATOM 690 C CA . GLN A 1 93 ? 2.291 5.832 -3.295 1.00 89.75 93 GLN A CA 1
ATOM 691 C C . GLN A 1 93 ? 0.788 5.760 -3.584 1.00 89.75 93 GLN A C 1
ATOM 693 O O . GLN A 1 93 ? 0.001 6.484 -2.966 1.00 89.75 93 GLN A O 1
ATOM 698 N N . LEU A 1 94 ? 0.373 4.842 -4.466 1.00 92.38 94 LEU A N 1
ATOM 699 C CA . LEU A 1 94 ? -1.036 4.610 -4.772 1.00 92.38 94 LEU A CA 1
ATOM 700 C C . LEU A 1 94 ? -1.793 4.079 -3.548 1.00 92.38 94 LEU A C 1
ATOM 702 O O . LEU A 1 94 ? -2.848 4.607 -3.212 1.00 92.38 94 LEU A O 1
ATOM 706 N N . GLY A 1 95 ? -1.260 3.093 -2.826 1.00 92.44 95 GLY A N 1
ATOM 707 C CA . GLY A 1 95 ? -1.908 2.562 -1.624 1.00 92.44 95 GLY A CA 1
ATOM 708 C C . GLY A 1 95 ? -2.100 3.631 -0.543 1.00 92.44 95 GLY A C 1
ATOM 709 O O . GLY A 1 95 ? -3.189 3.769 0.013 1.00 92.44 95 GLY A O 1
ATOM 710 N N . THR A 1 96 ? -1.089 4.471 -0.310 1.00 88.69 96 THR A N 1
ATOM 711 C CA . THR A 1 96 ? -1.173 5.609 0.625 1.00 88.69 96 THR A CA 1
ATOM 712 C C . THR A 1 96 ? -2.199 6.649 0.171 1.00 88.69 96 THR A C 1
ATOM 714 O O . THR A 1 96 ? -2.930 7.210 0.997 1.00 88.69 96 THR A O 1
ATOM 717 N N . PHE A 1 97 ? -2.296 6.890 -1.141 1.00 90.06 97 PHE A N 1
ATOM 718 C CA . PHE A 1 97 ? -3.310 7.764 -1.725 1.00 90.06 97 PHE A CA 1
ATOM 719 C C . PHE A 1 97 ? -4.716 7.250 -1.439 1.00 90.06 97 PHE A C 1
ATOM 721 O O . PHE A 1 97 ? -5.555 8.013 -0.951 1.00 90.06 97 PHE A O 1
ATOM 728 N N . LEU A 1 98 ? -4.953 5.966 -1.707 1.00 91.62 98 LEU A N 1
ATOM 729 C CA . LEU A 1 98 ? -6.240 5.320 -1.486 1.00 91.62 98 LEU A CA 1
ATOM 730 C C . LEU A 1 98 ? -6.625 5.377 -0.009 1.00 91.62 98 LEU A C 1
ATOM 732 O O . LEU A 1 98 ? -7.713 5.838 0.314 1.00 91.62 98 LEU A O 1
ATOM 736 N N . LEU A 1 99 ? -5.699 5.039 0.887 1.00 88.38 99 LEU A N 1
ATOM 737 C CA . LEU A 1 99 ? -5.927 5.081 2.332 1.00 88.38 99 LEU A CA 1
ATOM 738 C C . LEU A 1 99 ? -6.275 6.473 2.863 1.00 88.38 99 LEU A C 1
ATOM 740 O O . LEU A 1 99 ? -7.024 6.593 3.826 1.00 88.38 99 LEU A O 1
ATOM 744 N N . SER A 1 100 ? -5.729 7.521 2.246 1.00 87.00 100 SER A N 1
ATOM 745 C CA . SER A 1 100 ? -5.955 8.900 2.687 1.00 87.00 100 SER A CA 1
ATOM 746 C C . SER A 1 100 ? -7.208 9.544 2.082 1.00 87.00 100 SER A C 1
ATOM 748 O O . SER A 1 100 ? -7.670 10.555 2.603 1.00 87.00 100 SER A O 1
ATOM 750 N N . ASN A 1 101 ? -7.721 9.034 0.955 1.00 89.06 101 ASN A N 1
ATOM 751 C CA . ASN A 1 101 ? -8.765 9.714 0.173 1.00 89.06 101 ASN A CA 1
ATOM 752 C C . ASN A 1 101 ? -10.029 8.871 -0.054 1.00 89.06 101 ASN A C 1
ATOM 754 O O . ASN A 1 101 ? -11.059 9.431 -0.435 1.00 89.06 101 ASN A O 1
ATOM 758 N N . VAL A 1 102 ? -9.972 7.557 0.159 1.00 90.00 102 VAL A N 1
ATOM 759 C CA . VAL A 1 102 ? -11.093 6.624 -0.014 1.00 90.00 102 VAL A CA 1
ATOM 760 C C . VAL A 1 102 ? -11.612 6.212 1.357 1.00 90.00 102 VAL A C 1
ATOM 762 O O . VAL A 1 102 ? -10.838 6.004 2.290 1.00 90.00 102 VAL A O 1
ATOM 765 N N . ARG A 1 103 ? -12.937 6.093 1.492 1.00 91.00 103 ARG A N 1
ATOM 766 C CA . ARG A 1 103 ? -13.537 5.593 2.730 1.00 91.00 103 ARG A CA 1
ATOM 767 C C . ARG A 1 103 ? -13.133 4.140 2.941 1.00 91.00 103 ARG A C 1
ATOM 769 O O . ARG A 1 103 ? -13.097 3.348 2.002 1.00 91.00 103 ARG A O 1
ATOM 776 N N . GLN A 1 104 ? -12.868 3.790 4.191 1.00 89.38 104 GLN A N 1
ATOM 777 C CA . GLN A 1 104 ? -12.401 2.456 4.545 1.00 89.38 104 GLN A CA 1
ATOM 778 C C . GLN A 1 104 ? -13.393 1.354 4.151 1.00 89.38 104 GLN A C 1
ATOM 780 O O . GLN A 1 104 ? -12.966 0.319 3.647 1.00 89.38 104 GLN A O 1
ATOM 785 N N . ASP A 1 105 ? -14.695 1.597 4.320 1.00 90.94 105 ASP A N 1
ATOM 786 C CA . ASP A 1 105 ? -15.746 0.648 3.933 1.00 90.94 105 ASP A CA 1
ATOM 787 C C . ASP A 1 105 ? -15.766 0.416 2.416 1.00 90.94 105 ASP A C 1
ATOM 789 O O . ASP A 1 105 ? -15.763 -0.729 1.967 1.00 90.94 105 ASP A O 1
ATOM 793 N N . ASP A 1 106 ? -15.694 1.494 1.627 1.00 91.69 106 ASP A N 1
ATOM 794 C CA . ASP A 1 106 ? -15.674 1.431 0.160 1.00 91.69 106 ASP A CA 1
ATOM 795 C C . ASP A 1 106 ? -14.432 0.679 -0.345 1.00 91.69 106 ASP A C 1
ATOM 797 O O . ASP A 1 106 ? -14.501 -0.091 -1.302 1.00 91.69 106 ASP A O 1
ATOM 801 N N . TYR A 1 107 ? -13.279 0.882 0.302 1.00 92.94 107 TYR A N 1
ATOM 802 C CA . TYR A 1 107 ? -12.061 0.131 -0.004 1.00 92.94 107 TYR A CA 1
ATOM 803 C C . TYR A 1 107 ? -12.217 -1.355 0.347 1.00 92.94 107 TYR A C 1
ATOM 805 O O . TYR A 1 107 ? -11.903 -2.225 -0.466 1.00 92.94 107 TYR A O 1
ATOM 813 N N . ALA A 1 108 ? -12.738 -1.650 1.542 1.00 92.31 108 ALA A N 1
ATOM 814 C CA . ALA A 1 108 ? -12.907 -3.007 2.052 1.00 92.31 108 ALA A CA 1
ATOM 815 C C . ALA A 1 108 ? -13.882 -3.856 1.225 1.00 92.31 108 ALA A C 1
ATOM 817 O O . ALA A 1 108 ? -13.710 -5.071 1.168 1.00 92.31 108 ALA A O 1
ATOM 818 N N . GLN A 1 109 ? -14.884 -3.236 0.596 1.00 92.00 109 GLN A N 1
ATOM 819 C CA . GLN A 1 109 ? -15.826 -3.917 -0.298 1.00 92.00 109 GLN A CA 1
ATOM 820 C C . GLN A 1 109 ? -15.204 -4.313 -1.642 1.00 92.00 109 GLN A C 1
ATOM 822 O O . GLN A 1 109 ? -15.657 -5.273 -2.258 1.00 92.00 109 GLN A O 1
ATOM 827 N N . ARG A 1 110 ? -14.179 -3.585 -2.099 1.00 92.19 110 ARG A N 1
ATOM 828 C CA . ARG A 1 110 ? -13.567 -3.778 -3.422 1.00 92.19 110 ARG A CA 1
ATOM 829 C C . ARG A 1 110 ? -12.322 -4.655 -3.402 1.00 92.19 110 ARG A C 1
ATOM 831 O O . ARG A 1 110 ? -12.040 -5.328 -4.387 1.00 92.19 110 ARG A O 1
ATOM 838 N N . ILE A 1 111 ? -11.537 -4.611 -2.325 1.00 94.12 111 ILE A N 1
ATOM 839 C CA . ILE A 1 111 ? -10.288 -5.376 -2.238 1.00 94.12 111 ILE A CA 1
ATOM 840 C C . ILE A 1 111 ? -10.583 -6.876 -2.029 1.00 94.12 111 ILE A C 1
ATOM 842 O O . ILE A 1 111 ? -11.263 -7.232 -1.061 1.00 94.12 111 ILE A O 1
ATOM 846 N N . PRO A 1 112 ? -10.059 -7.781 -2.881 1.00 95.44 112 PRO A N 1
ATOM 847 C CA . PRO A 1 112 ? -10.156 -9.215 -2.639 1.00 95.44 112 PRO A CA 1
ATOM 848 C C . PRO A 1 112 ? -9.460 -9.623 -1.328 1.00 95.44 112 PRO A C 1
ATOM 850 O O . PRO A 1 112 ? -8.524 -8.957 -0.872 1.00 95.44 112 PRO A O 1
ATOM 853 N N . PRO A 1 113 ? -9.872 -10.736 -0.699 1.00 95.31 113 PRO A N 1
ATOM 854 C CA . PRO A 1 113 ? -9.203 -11.241 0.492 1.00 95.31 113 PRO A CA 1
ATOM 855 C C . PRO A 1 113 ? -7.773 -11.707 0.178 1.00 95.31 113 PRO A C 1
ATOM 857 O O . PRO A 1 113 ? -7.461 -12.105 -0.943 1.00 95.31 113 PRO A O 1
ATOM 860 N N . ALA A 1 114 ? -6.907 -11.730 1.196 1.00 95.75 114 ALA A N 1
ATOM 861 C CA . ALA A 1 114 ? -5.479 -11.999 1.022 1.00 95.75 114 ALA A CA 1
ATOM 862 C C . ALA A 1 114 ? -5.195 -13.359 0.370 1.00 95.75 114 ALA A C 1
ATOM 864 O O . ALA 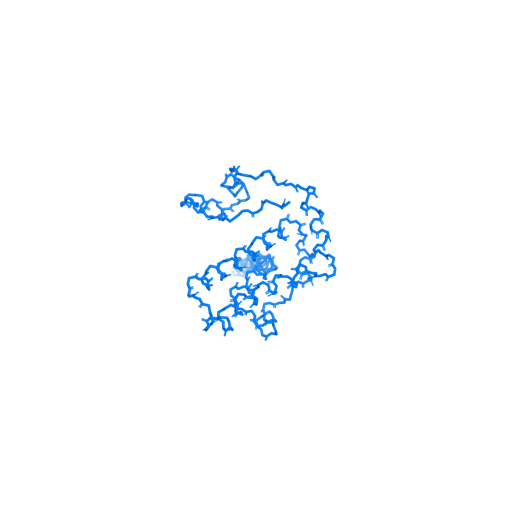A 1 114 ? -4.292 -13.458 -0.453 1.00 95.75 114 ALA A O 1
ATOM 865 N N . HIS A 1 115 ? -5.979 -14.394 0.693 1.00 96.31 115 HIS A N 1
ATOM 866 C CA . HIS A 1 115 ? -5.812 -15.707 0.069 1.00 96.31 115 HIS A CA 1
ATOM 867 C C . HIS A 1 115 ? -6.076 -15.657 -1.442 1.00 96.31 115 HIS A C 1
ATOM 869 O O . HIS A 1 115 ? -5.306 -16.238 -2.192 1.00 96.31 115 HIS A O 1
ATOM 875 N N . SER A 1 116 ? -7.097 -14.921 -1.892 1.00 97.19 116 SER A N 1
ATOM 876 C CA . SER A 1 116 ? -7.413 -14.775 -3.317 1.00 97.19 116 SER A CA 1
ATOM 877 C C . SER A 1 116 ? -6.334 -13.963 -4.033 1.00 97.19 116 SER A C 1
ATOM 879 O O . SER A 1 116 ? -5.855 -14.362 -5.089 1.00 97.19 116 SER A O 1
ATOM 881 N N . LEU A 1 117 ? -5.835 -12.885 -3.412 1.00 96.94 117 LEU A N 1
ATOM 882 C CA . LEU A 1 117 ? -4.708 -12.116 -3.958 1.00 96.94 117 LEU A CA 1
ATOM 883 C C . LEU A 1 117 ? -3.460 -12.984 -4.194 1.00 96.94 117 LEU A C 1
ATOM 885 O O . LEU A 1 117 ? -2.768 -12.804 -5.193 1.00 96.94 117 LEU A O 1
ATOM 889 N N . VAL A 1 118 ? -3.172 -13.927 -3.296 1.00 96.94 118 VAL A N 1
ATOM 890 C CA . VAL A 1 118 ? -2.012 -14.823 -3.424 1.00 96.94 118 VAL A CA 1
ATOM 891 C C . VAL A 1 118 ? -2.282 -15.972 -4.399 1.00 96.94 118 VAL A C 1
ATOM 893 O O . VAL A 1 118 ? -1.440 -16.260 -5.246 1.00 96.94 118 VAL A O 1
ATOM 896 N N . LEU A 1 119 ? -3.429 -16.642 -4.283 1.00 96.56 119 LEU A N 1
ATOM 897 C CA . LEU A 1 119 ? -3.726 -17.866 -5.030 1.00 96.56 119 LEU A CA 1
ATOM 898 C C . LEU A 1 119 ? -4.227 -17.583 -6.447 1.00 96.56 119 LEU A C 1
ATOM 900 O O . LEU A 1 119 ? -3.722 -18.191 -7.386 1.00 96.56 119 LEU A O 1
ATOM 904 N N . ASP A 1 120 ? -5.166 -16.649 -6.599 1.00 96.75 120 ASP A N 1
ATOM 905 C CA . ASP A 1 120 ? -5.843 -16.382 -7.873 1.00 96.75 120 ASP A CA 1
ATOM 906 C C . ASP A 1 120 ? -5.127 -15.290 -8.674 1.00 96.75 120 ASP A C 1
ATOM 908 O O . ASP A 1 120 ? -5.007 -15.374 -9.894 1.00 96.75 120 ASP A O 1
ATOM 912 N N . TYR A 1 121 ? -4.624 -14.258 -7.987 1.00 95.00 121 TYR A N 1
ATOM 913 C CA . TYR A 1 121 ? -3.920 -13.141 -8.627 1.00 95.00 121 TYR A CA 1
ATOM 914 C C . TYR A 1 121 ? -2.392 -13.279 -8.594 1.00 95.00 121 TYR A C 1
ATOM 916 O O . TYR A 1 121 ? -1.697 -12.443 -9.173 1.00 95.00 121 TYR A O 1
ATOM 924 N N . HIS A 1 122 ? -1.855 -14.320 -7.952 1.00 95.12 122 HIS A N 1
ATOM 925 C CA . HIS A 1 122 ? -0.417 -14.609 -7.894 1.00 95.12 122 HIS A CA 1
ATOM 926 C C . HIS A 1 122 ? 0.445 -13.453 -7.358 1.00 95.12 122 HIS A C 1
ATOM 928 O O . HIS A 1 122 ? 1.595 -13.274 -7.767 1.00 95.12 122 HIS A O 1
ATOM 934 N N . LEU A 1 123 ? -0.089 -12.653 -6.431 1.00 95.75 123 LEU A N 1
ATOM 935 C CA . LEU A 1 123 ? 0.712 -11.653 -5.730 1.00 95.75 123 LEU A CA 1
ATOM 936 C C . LEU A 1 123 ? 1.639 -12.332 -4.723 1.00 95.75 123 LEU A C 1
ATOM 938 O O . LEU A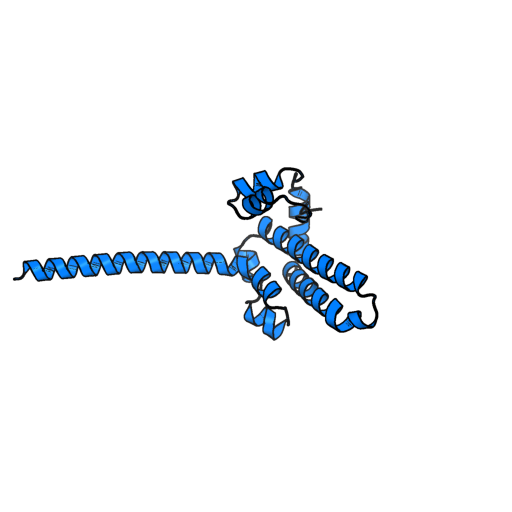 1 123 ? 1.263 -13.288 -4.040 1.00 95.75 123 LEU A O 1
ATOM 942 N N . ARG A 1 124 ? 2.832 -11.757 -4.531 1.00 94.50 124 ARG A N 1
ATOM 943 C CA . ARG A 1 124 ? 3.638 -12.087 -3.353 1.00 94.50 124 ARG A CA 1
ATOM 944 C C . ARG A 1 124 ? 2.894 -11.719 -2.074 1.00 94.50 124 ARG A C 1
ATOM 946 O O . ARG A 1 124 ? 2.161 -10.730 -2.003 1.00 94.50 124 ARG A O 1
ATOM 953 N N . ILE A 1 125 ? 3.154 -12.507 -1.036 1.00 95.19 125 ILE A N 1
ATOM 954 C CA . ILE A 1 125 ? 2.506 -12.396 0.274 1.00 95.19 125 ILE A CA 1
ATOM 955 C C . ILE A 1 125 ? 2.683 -10.998 0.876 1.00 95.19 125 ILE A C 1
ATOM 957 O O . ILE A 1 125 ? 1.752 -10.480 1.485 1.00 95.19 125 ILE A O 1
ATOM 961 N N . ASP A 1 126 ? 3.842 -10.360 0.696 1.00 94.81 126 ASP A N 1
ATOM 962 C CA . AS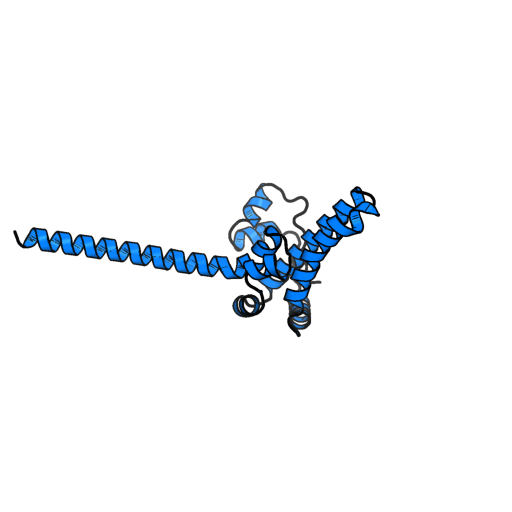P A 1 126 ? 4.091 -9.018 1.228 1.00 94.81 126 ASP A CA 1
ATOM 963 C C . ASP A 1 126 ? 3.191 -7.957 0.574 1.00 94.81 126 ASP A C 1
ATOM 965 O O . ASP A 1 126 ? 2.624 -7.123 1.280 1.00 94.81 126 ASP A O 1
ATOM 969 N N . ALA A 1 127 ? 2.996 -8.022 -0.746 1.00 95.50 127 ALA A N 1
ATOM 970 C CA . ALA A 1 127 ? 2.087 -7.136 -1.470 1.00 95.50 127 ALA A CA 1
ATOM 971 C C . ALA A 1 127 ? 0.618 -7.414 -1.118 1.00 95.50 127 ALA A C 1
ATOM 973 O O . ALA A 1 127 ? -0.134 -6.480 -0.841 1.00 95.50 127 ALA A O 1
ATOM 974 N N . ALA A 1 128 ? 0.218 -8.689 -1.065 1.00 96.62 128 ALA A N 1
ATOM 975 C CA . ALA A 1 128 ? -1.137 -9.077 -0.675 1.00 96.62 128 ALA A CA 1
ATOM 976 C C . ALA A 1 128 ? -1.470 -8.585 0.742 1.00 96.62 128 ALA A C 1
ATOM 978 O O . ALA A 1 128 ? -2.481 -7.916 0.948 1.00 96.62 128 ALA A O 1
ATOM 979 N N . MET A 1 129 ? -0.575 -8.832 1.705 1.00 95.81 129 MET A N 1
ATOM 980 C CA . MET A 1 129 ? -0.745 -8.374 3.082 1.00 95.81 129 MET A CA 1
ATOM 981 C C . MET A 1 129 ? -0.764 -6.854 3.185 1.00 95.81 129 MET A C 1
ATOM 983 O O . MET A 1 129 ? -1.575 -6.326 3.941 1.00 95.81 129 MET A O 1
ATOM 987 N N . TYR A 1 130 ? 0.086 -6.142 2.438 1.00 95.06 130 TYR A N 1
ATOM 988 C CA . TYR A 1 130 ? 0.072 -4.679 2.398 1.00 95.06 130 TYR A CA 1
ATOM 989 C C . TYR A 1 130 ? -1.302 -4.137 1.975 1.00 95.06 130 TYR A C 1
ATOM 991 O O . TYR A 1 130 ? -1.850 -3.279 2.669 1.00 95.06 130 TYR A O 1
ATOM 999 N N . LEU A 1 131 ? -1.886 -4.681 0.902 1.00 95.56 131 LEU A N 1
ATOM 1000 C CA . LEU A 1 131 ? -3.188 -4.248 0.386 1.00 95.56 131 LEU A CA 1
ATOM 1001 C C . LEU A 1 131 ? -4.351 -4.610 1.321 1.00 95.56 131 LEU A C 1
ATOM 1003 O O . LEU A 1 131 ? -5.277 -3.822 1.483 1.00 95.56 131 LEU A O 1
ATOM 1007 N N . THR A 1 132 ? -4.317 -5.765 1.989 1.00 96.06 132 THR A N 1
ATOM 1008 C CA . THR A 1 132 ? -5.417 -6.175 2.884 1.00 96.06 132 THR A CA 1
ATOM 1009 C C . THR A 1 132 ? -5.297 -5.644 4.308 1.00 96.06 132 THR A C 1
ATOM 1011 O O . THR A 1 132 ? -6.279 -5.666 5.057 1.00 96.06 132 THR A O 1
ATOM 1014 N N . ARG A 1 133 ? -4.117 -5.156 4.713 1.00 93.69 133 ARG A N 1
ATOM 1015 C CA . ARG A 1 133 ? -3.852 -4.643 6.069 1.00 93.69 133 ARG A CA 1
ATOM 1016 C C . ARG A 1 133 ? -4.896 -3.622 6.548 1.00 93.69 133 ARG A C 1
ATOM 1018 O O . ARG A 1 133 ? -5.374 -3.786 7.673 1.00 93.69 133 ARG A O 1
ATOM 1025 N N . PRO A 1 134 ? -5.307 -2.625 5.742 1.00 92.00 134 PRO A N 1
ATOM 1026 C CA . PRO A 1 134 ? -6.311 -1.639 6.144 1.00 92.00 134 PRO A CA 1
ATOM 1027 C C . PRO A 1 134 ? -7.682 -2.242 6.463 1.00 92.00 134 PRO A C 1
ATOM 1029 O O . PRO A 1 134 ? -8.429 -1.688 7.267 1.00 92.00 134 PRO A O 1
ATOM 1032 N N . THR A 1 135 ? -8.003 -3.390 5.866 1.00 93.69 135 THR A N 1
ATOM 1033 C CA . THR A 1 135 ? -9.264 -4.107 6.087 1.00 93.69 135 THR A CA 1
ATOM 1034 C C . THR A 1 135 ? -9.182 -5.047 7.291 1.00 93.69 135 THR A C 1
ATOM 1036 O O . THR A 1 135 ? -10.179 -5.263 7.979 1.00 93.69 135 THR A O 1
ATOM 1039 N N . TYR A 1 136 ? -8.010 -5.627 7.565 1.00 94.19 136 TYR A N 1
ATOM 1040 C CA . TYR A 1 136 ? -7.843 -6.632 8.621 1.00 94.19 136 TYR A CA 1
ATOM 1041 C C . TYR A 1 136 ? -7.522 -6.042 9.991 1.00 94.19 136 TYR A C 1
ATOM 1043 O O . TYR A 1 136 ? -8.092 -6.501 10.977 1.00 94.19 136 TYR A O 1
ATOM 1051 N N . LEU A 1 137 ? -6.672 -5.015 10.080 1.00 91.94 137 LEU A N 1
ATOM 1052 C CA . LEU A 1 137 ? -6.282 -4.421 11.369 1.00 91.94 137 LEU A CA 1
ATOM 1053 C C . LEU A 1 137 ? -7.472 -3.979 12.237 1.00 91.94 137 LEU A C 1
ATOM 1055 O O . LEU A 1 137 ? -7.506 -4.357 13.406 1.00 91.94 137 LEU A O 1
ATOM 1059 N N . PRO A 1 138 ? -8.476 -3.253 11.711 1.00 91.56 138 PRO A N 1
ATOM 1060 C CA . PRO A 1 138 ? -9.636 -2.861 12.510 1.00 91.56 138 PRO A CA 1
ATOM 1061 C C . PRO A 1 138 ? -10.436 -4.064 13.012 1.00 91.56 138 PRO A C 1
ATOM 1063 O O . PRO A 1 138 ? -10.883 -4.071 14.156 1.00 91.56 138 PRO A O 1
ATOM 1066 N N . LYS A 1 139 ? -10.587 -5.102 12.177 1.00 92.88 139 LYS A N 1
ATOM 1067 C CA . LYS A 1 139 ? -11.282 -6.343 12.551 1.00 92.88 139 LYS A CA 1
ATOM 1068 C C . LYS A 1 139 ? -10.538 -7.067 13.671 1.00 92.88 139 LYS A C 1
ATOM 1070 O O . LYS A 1 139 ? -11.164 -7.512 14.626 1.00 92.88 139 LYS A O 1
ATOM 1075 N N . ILE A 1 140 ? -9.210 -7.129 13.580 1.00 94.62 140 ILE A N 1
ATOM 1076 C CA . ILE A 1 140 ? -8.346 -7.711 14.613 1.00 94.62 140 ILE A CA 1
ATOM 1077 C C . ILE A 1 140 ? -8.470 -6.919 15.919 1.00 94.62 140 ILE A C 1
ATOM 1079 O O . ILE A 1 140 ? -8.694 -7.522 16.965 1.00 94.62 140 ILE A O 1
ATOM 1083 N N . HIS A 1 141 ? -8.386 -5.586 15.874 1.00 93.69 141 HIS A N 1
ATOM 1084 C CA . HIS A 1 141 ? -8.536 -4.744 17.066 1.00 93.69 141 HIS A CA 1
ATOM 1085 C C . HIS A 1 141 ? -9.920 -4.899 17.708 1.00 93.69 141 HIS A C 1
ATOM 1087 O O . HIS A 1 141 ? -10.019 -5.088 18.916 1.00 93.69 141 HIS A O 1
ATOM 1093 N N . SER A 1 142 ? -10.987 -4.907 16.906 1.00 94.38 142 SER A N 1
ATOM 1094 C CA . SER A 1 142 ? -12.356 -5.104 17.394 1.00 94.38 142 SER A CA 1
ATOM 1095 C C . SER A 1 142 ? -12.553 -6.478 18.048 1.00 94.38 142 SER A C 1
ATOM 1097 O O . SER A 1 142 ? -13.139 -6.575 19.132 1.00 94.38 142 SER A O 1
ATOM 1099 N N . ALA A 1 143 ? -12.024 -7.540 17.433 1.00 95.31 143 ALA A N 1
ATOM 1100 C CA . ALA A 1 143 ? -12.060 -8.886 17.997 1.00 95.31 143 ALA A CA 1
ATOM 1101 C C . ALA A 1 143 ? -11.261 -8.970 19.308 1.00 95.31 143 ALA A C 1
ATOM 1103 O O . ALA A 1 143 ? -11.738 -9.545 20.287 1.00 95.31 143 ALA A O 1
ATOM 1104 N N . TYR A 1 144 ? -10.084 -8.344 19.350 1.00 95.25 144 TYR A N 1
ATOM 1105 C CA . TYR A 1 144 ? -9.248 -8.268 20.545 1.00 95.25 144 TYR A CA 1
ATOM 1106 C C . TYR A 1 144 ? -9.951 -7.539 21.697 1.00 95.25 144 TYR A C 1
ATOM 1108 O O . TYR A 1 144 ? -10.006 -8.057 22.813 1.00 95.25 144 TYR A O 1
ATOM 1116 N N . ASP A 1 145 ? -10.551 -6.377 21.436 1.00 95.06 145 ASP A N 1
ATOM 1117 C CA . ASP A 1 145 ? -11.279 -5.615 22.452 1.00 95.06 145 ASP A CA 1
ATOM 1118 C C . ASP A 1 145 ? -12.495 -6.381 22.981 1.00 95.06 145 ASP A C 1
ATOM 1120 O O . ASP A 1 145 ? -12.774 -6.360 24.183 1.00 95.06 145 ASP A O 1
ATOM 1124 N N . SER A 1 146 ? -13.194 -7.100 22.102 1.00 93.69 146 SER A N 1
ATOM 1125 C CA . SER A 1 146 ? -14.327 -7.952 22.473 1.00 93.69 146 SER A CA 1
ATOM 1126 C C . SER A 1 146 ? -13.884 -9.115 23.364 1.00 93.69 146 SER A C 1
ATOM 1128 O O . SER A 1 146 ? -14.473 -9.337 24.423 1.00 93.69 146 SER A O 1
ATOM 1130 N N . ALA A 1 147 ? -12.797 -9.802 22.999 1.00 93.56 147 ALA A N 1
ATOM 1131 C CA . ALA A 1 147 ? -12.217 -10.876 23.803 1.00 93.56 147 ALA A CA 1
ATOM 1132 C C . ALA A 1 147 ? -11.739 -10.368 25.173 1.00 93.56 147 ALA A C 1
ATOM 1134 O O . ALA A 1 147 ? -12.015 -10.981 26.203 1.00 93.56 147 ALA A O 1
ATOM 1135 N N . LYS A 1 148 ? -11.094 -9.197 25.211 1.00 93.69 148 LYS A N 1
ATOM 1136 C CA . LYS A 1 148 ? -10.643 -8.554 26.451 1.00 93.69 148 LYS A CA 1
ATOM 1137 C C . LYS A 1 148 ? -11.807 -8.206 27.382 1.00 93.69 148 LYS A C 1
ATOM 1139 O O . LYS A 1 148 ? -11.679 -8.360 28.596 1.00 93.69 148 LYS A O 1
ATOM 1144 N N . ARG A 1 149 ? -12.935 -7.730 26.841 1.00 92.19 149 ARG A N 1
ATOM 1145 C CA . ARG A 1 149 ? -14.154 -7.458 27.625 1.00 92.19 149 ARG A CA 1
ATOM 1146 C C . ARG A 1 149 ? -14.768 -8.751 28.158 1.00 92.19 149 ARG A C 1
ATOM 1148 O O . ARG A 1 149 ? -15.025 -8.823 29.354 1.00 92.19 149 ARG A O 1
ATOM 1155 N N . ALA A 1 150 ? -14.904 -9.776 27.318 1.00 90.75 150 ALA A N 1
ATOM 1156 C CA . ALA A 1 150 ? -15.428 -11.080 27.726 1.00 90.75 150 ALA A CA 1
ATOM 1157 C C . ALA A 1 150 ? -14.598 -11.713 28.859 1.00 90.75 150 ALA A C 1
ATOM 1159 O O . ALA A 1 150 ? -15.161 -12.201 29.836 1.00 90.75 150 ALA A O 1
ATOM 1160 N N . MET A 1 151 ? -13.264 -11.624 28.785 1.00 87.69 151 MET A N 1
ATOM 1161 C CA . MET A 1 151 ? -12.371 -12.106 29.846 1.00 87.69 151 MET A CA 1
ATOM 1162 C C . MET A 1 151 ? -12.542 -11.352 31.169 1.00 87.69 151 MET A C 1
ATOM 1164 O O . MET A 1 151 ? -12.421 -11.958 32.229 1.00 87.69 151 MET A O 1
ATOM 1168 N N . LYS A 1 152 ? -12.816 -10.040 31.140 1.00 87.31 152 LYS A N 1
ATOM 1169 C CA . LYS A 1 152 ? -13.102 -9.281 32.368 1.00 87.31 152 LYS A CA 1
ATOM 1170 C C . LYS A 1 152 ? -14.409 -9.739 33.006 1.00 87.31 152 LYS A C 1
ATOM 1172 O O . LYS A 1 152 ? -14.422 -9.995 34.205 1.00 87.31 152 LYS A O 1
ATOM 1177 N N . THR A 1 153 ? -15.462 -9.884 32.203 1.00 82.81 153 THR A N 1
ATOM 1178 C CA . THR A 1 153 ? -16.780 -10.313 32.681 1.00 82.81 153 THR A CA 1
ATOM 1179 C C . THR A 1 153 ? -16.730 -11.716 33.285 1.00 82.81 153 THR A C 1
ATOM 1181 O O . THR A 1 153 ? -17.174 -11.885 34.412 1.00 82.81 153 THR A O 1
ATOM 1184 N N . ASP A 1 154 ? -16.102 -12.691 32.618 1.00 79.06 154 ASP A N 1
ATOM 1185 C CA . ASP A 1 154 ? -15.964 -14.065 33.136 1.00 79.06 154 ASP A CA 1
ATOM 1186 C C . ASP A 1 154 ? -15.219 -14.113 34.487 1.00 79.06 154 ASP A C 1
ATOM 1188 O O . ASP A 1 154 ? -15.562 -14.877 35.391 1.00 79.06 154 ASP A O 1
ATOM 1192 N N . ASN A 1 155 ? -14.226 -13.240 34.670 1.00 76.88 155 ASN A N 1
ATOM 1193 C CA . ASN A 1 155 ? -13.468 -13.150 35.917 1.00 76.88 155 ASN A CA 1
ATOM 1194 C C . ASN A 1 155 ? -14.275 -12.491 37.056 1.00 76.88 155 ASN A C 1
ATOM 1196 O O . ASN A 1 155 ? -14.109 -12.852 38.222 1.00 76.88 155 ASN A O 1
ATOM 1200 N N . GLU A 1 156 ? -15.163 -11.542 36.739 1.00 73.75 156 GLU A N 1
ATOM 1201 C CA . GLU A 1 156 ? -16.113 -10.969 37.704 1.00 73.75 156 GLU A CA 1
ATOM 1202 C C . GLU A 1 156 ? -17.192 -11.981 38.102 1.00 73.75 156 GLU A C 1
ATOM 1204 O O . GLU A 1 156 ? -17.470 -12.132 39.293 1.00 73.75 156 GLU A O 1
ATOM 1209 N N . THR A 1 157 ? -17.732 -12.743 37.144 1.00 73.25 157 THR A N 1
ATOM 1210 C CA . THR A 1 157 ? -18.720 -13.800 37.413 1.00 73.25 157 THR A CA 1
ATOM 1211 C C . THR A 1 157 ? -18.139 -14.884 38.323 1.00 73.25 157 THR A C 1
ATOM 1213 O O . THR A 1 157 ? -18.727 -15.200 39.355 1.00 73.25 157 THR A O 1
ATOM 1216 N N . LYS A 1 158 ? -16.918 -15.362 38.042 1.00 76.06 158 LYS A N 1
ATOM 1217 C CA . LYS A 1 158 ? -16.222 -16.349 38.890 1.00 76.06 158 LYS A CA 1
ATOM 1218 C C . LYS A 1 158 ? -15.946 -15.846 40.310 1.00 76.06 158 LYS A C 1
ATOM 1220 O O . LYS A 1 158 ? -16.009 -16.629 41.258 1.00 76.06 158 LYS A O 1
ATOM 1225 N N . LYS A 1 159 ? -15.650 -14.550 40.484 1.00 72.94 159 LYS A N 1
ATOM 1226 C CA . LYS A 1 159 ? -15.484 -13.940 41.817 1.00 72.94 159 LYS A CA 1
ATOM 1227 C C . LYS A 1 159 ? -16.799 -13.876 42.590 1.00 72.94 159 LYS A C 1
ATOM 1229 O O . LYS A 1 159 ? -16.789 -14.158 43.789 1.00 72.94 159 LYS A O 1
ATOM 1234 N N . MET A 1 160 ? -17.906 -13.534 41.929 1.00 63.50 160 MET A N 1
ATOM 1235 C CA . MET A 1 160 ? -19.224 -13.526 42.571 1.00 63.50 160 MET A CA 1
ATOM 1236 C C . MET A 1 160 ? -19.662 -14.936 42.984 1.00 63.50 160 MET A C 1
ATOM 1238 O O . MET A 1 160 ? -20.065 -15.125 44.131 1.00 63.50 160 MET A O 1
ATOM 1242 N N . ASP A 1 161 ? -19.483 -15.933 42.113 1.00 70.44 161 ASP A N 1
ATOM 1243 C CA . ASP A 1 161 ? -19.814 -17.333 42.413 1.00 70.44 161 ASP A CA 1
ATOM 1244 C C . ASP A 1 161 ? -18.983 -17.884 43.585 1.00 70.44 161 ASP A C 1
ATOM 1246 O O . ASP A 1 161 ? -19.494 -18.606 44.446 1.00 70.44 161 ASP A O 1
ATOM 1250 N N . ALA A 1 162 ? -17.699 -17.516 43.663 1.00 70.94 162 ALA A N 1
ATOM 1251 C CA . ALA A 1 162 ? -16.835 -17.881 44.784 1.00 70.94 162 ALA A CA 1
ATOM 1252 C C . ALA A 1 162 ? -17.282 -17.221 46.103 1.00 70.94 162 ALA A C 1
ATOM 1254 O O . ALA A 1 162 ? -17.308 -17.881 47.140 1.00 70.94 162 ALA A O 1
ATOM 1255 N N . GLN A 1 163 ? -17.684 -15.945 46.078 1.00 63.69 163 GLN A N 1
ATOM 1256 C CA . GLN A 1 163 ? -18.193 -15.246 47.266 1.00 63.69 163 GLN A CA 1
ATOM 1257 C C . GLN A 1 163 ? -19.551 -15.777 47.740 1.00 63.69 163 GLN A C 1
ATOM 1259 O O . GLN A 1 163 ? -19.797 -15.823 48.946 1.00 63.69 163 GLN A O 1
ATOM 1264 N N . GLN A 1 164 ? -20.423 -16.208 46.825 1.00 63.47 164 GLN A N 1
ATOM 1265 C CA . GLN A 1 164 ? -21.702 -16.825 47.182 1.00 63.47 164 GLN A CA 1
ATOM 1266 C C . GLN A 1 164 ? -21.518 -18.190 47.851 1.00 63.47 164 GLN A C 1
ATOM 1268 O O . GLN A 1 164 ? -22.181 -18.461 48.850 1.00 63.47 164 GLN A O 1
ATOM 1273 N N . LYS A 1 165 ? -20.574 -19.012 47.373 1.00 66.31 165 LYS A N 1
ATOM 1274 C CA . LYS A 1 165 ? -20.255 -20.310 47.994 1.00 66.31 165 LYS A CA 1
ATOM 1275 C C . LYS A 1 165 ? -19.648 -20.178 49.392 1.00 66.31 165 LYS A C 1
ATOM 1277 O O . LYS A 1 165 ? -19.947 -20.993 50.253 1.00 66.31 165 LYS A O 1
ATOM 1282 N N . VAL A 1 166 ? -18.838 -19.147 49.641 1.00 66.69 166 VAL A N 1
ATOM 1283 C CA . VAL A 1 166 ? -18.255 -18.891 50.974 1.00 66.69 166 VAL A CA 1
ATOM 1284 C C . VAL A 1 166 ? -19.306 -18.422 51.988 1.00 66.69 166 VAL A C 1
ATOM 1286 O O . VAL A 1 166 ? -19.140 -18.658 53.175 1.00 66.69 166 VAL A O 1
ATOM 1289 N N . ARG A 1 167 ? -20.399 -17.783 51.549 1.00 58.00 167 ARG A N 1
ATOM 1290 C CA . ARG A 1 167 ? -21.479 -17.306 52.436 1.00 58.00 167 ARG A CA 1
ATOM 1291 C C . ARG A 1 167 ? -22.512 -18.371 52.825 1.00 58.00 167 ARG A C 1
ATOM 1293 O O . ARG A 1 167 ? -23.360 -18.081 53.661 1.00 58.00 167 ARG A O 1
ATOM 1300 N N . GLN A 1 168 ? -22.498 -19.541 52.187 1.00 53.28 168 GLN A N 1
ATOM 1301 C CA . GLN A 1 168 ? -23.456 -20.628 52.443 1.00 53.28 168 GLN A CA 1
ATOM 1302 C C . GLN A 1 168 ? -22.904 -21.745 53.347 1.00 53.28 168 GLN A C 1
ATOM 1304 O O . GLN A 1 168 ? -23.639 -22.686 53.637 1.00 53.28 168 GLN A O 1
ATOM 1309 N N . ASN A 1 169 ? -21.657 -21.616 53.812 1.00 46.56 169 ASN A N 1
ATOM 1310 C CA . ASN A 1 169 ? -21.035 -22.456 54.841 1.00 46.56 169 ASN A CA 1
ATOM 1311 C C . ASN A 1 169 ? -20.803 -21.639 56.114 1.00 46.56 169 ASN A C 1
ATOM 1313 O O . ASN A 1 169 ? -20.795 -22.259 57.197 1.00 46.56 169 ASN A O 1
#

Organism: Necator americanus (NCBI:txid51031)

Radiu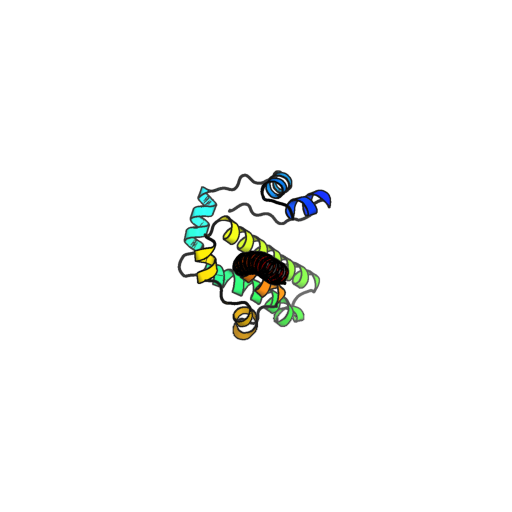s of gyration: 22.74 Å; chains: 1; bounding box: 44×44×76 Å

Secondary structure (DSSP, 8-state):
-------TT--HHHHHHHHS-HHHHHHHTTTT----HHHHHHHHHHHHGGGHHHHHHHHHHHHHHHIIIIITTTS-HHHHHHHHHHHHHHHHHHHHHHHHHS-HHHHHHHSPPHHHHHHTS---HHHHHHHHHHHHHHHHHHHHHHHHHHHHHHHHHHHHHHHHHHTT-

Sequence (169 aa):
MACIEGVAGATSDQLEALGGGEILRQEAGSFTNARNKRASARLRDAVMMGDTAIALCILIAQQRECVVYRESSRLPLKLIGEMVDQCRDTLLQLGTFLLSNVRQDDYAQRIPPAHSLVLDYHLRIDAAMYLTRPTYLPKIHSAYDSAKRAMKTDNETKKMDAQQKVRQN

InterPro domains:
  IPR040007 THO complex subunit 2 [PTHR21597] (1-159)

pLDDT: mean 85.84, std 12.27, range [46.5, 97.19]